Protein AF-A0A931R1Y6-F1 (afdb_monomer_lite)

Secondary structure (DSSP, 8-state):
-PPP---TTEEEHHHHHHHHT--HHHHHHHHHTTSS-EEEE-SSS-EEEEEHHHHHHHHHHHHHHHHHHHHHHHHHHHHHHHHHHHHHHHHHHHTTEETTTTEEPP-

Foldseek 3Di:
DDDPCPVQQKDWLVCVCVVVVHDSVVVVVCVVVVQFDWDWDPDPDTTIITGRVSVVVSVVVVVVVVVVVVVVVVVVVVVVVVVVVVVVVVVVVVVQAPPVPRDGDDD

Sequence (107 aa):
MAKPLVNEGWISLQEASEKYGQARASFYLWERKGLLRLKRFSVGKPNVFVNEEEIITLLGSMMRTKSEREDHDRAALNTEALGKIWDNEVDAIYDTIDWRTGKRAKA

Radius of gyration: 29.57 Å; chains: 1; bounding box: 50×20×98 Å

pLDDT: mean 73.51, std 16.18, range [35.12, 92.88]

Structure (mmCIF, N/CA/C/O backbone):
data_AF-A0A931R1Y6-F1
#
_entry.id   AF-A0A931R1Y6-F1
#
loop_
_atom_site.group_PDB
_atom_site.id
_atom_site.type_symbol
_atom_site.label_atom_id
_atom_site.label_alt_id
_atom_site.label_comp_id
_atom_site.label_asym_id
_atom_site.label_entity_id
_atom_site.label_seq_id
_atom_site.pdbx_PDB_ins_code
_atom_site.Cartn_x
_atom_site.Cartn_y
_atom_site.Cartn_z
_atom_site.occupancy
_atom_site.B_iso_or_equiv
_atom_site.auth_seq_id
_atom_site.auth_comp_id
_atom_site.auth_asym_id
_atom_site.auth_atom_id
_atom_site.pdbx_PDB_model_num
ATOM 1 N N . MET A 1 1 ? -0.916 -10.447 38.484 1.00 35.12 1 MET A N 1
ATOM 2 C CA . MET A 1 1 ? -0.617 -9.193 37.759 1.00 35.12 1 MET A CA 1
ATOM 3 C C . MET A 1 1 ? -0.865 -9.442 36.280 1.00 35.12 1 MET A C 1
ATOM 5 O O . MET A 1 1 ? -0.114 -10.201 35.680 1.00 35.12 1 MET A O 1
ATOM 9 N N . ALA A 1 2 ? -1.955 -8.919 35.714 1.00 35.56 2 ALA A N 1
ATOM 10 C CA . ALA A 1 2 ? -2.209 -9.047 34.281 1.00 35.56 2 ALA A CA 1
ATOM 11 C C . ALA A 1 2 ? -1.238 -8.119 33.540 1.00 35.56 2 ALA A C 1
ATOM 13 O O . ALA A 1 2 ? -1.260 -6.909 33.760 1.00 35.56 2 ALA A O 1
ATOM 14 N N . LYS A 1 3 ? -0.348 -8.681 32.715 1.00 44.09 3 LYS A N 1
ATOM 15 C CA . LYS A 1 3 ? 0.442 -7.885 31.770 1.00 44.09 3 LYS A CA 1
ATOM 16 C C . LYS A 1 3 ? -0.551 -7.141 30.862 1.00 44.09 3 LYS A C 1
ATOM 18 O O . LYS A 1 3 ? -1.490 -7.787 30.390 1.00 44.09 3 LYS A O 1
ATOM 23 N N . PRO A 1 4 ? -0.402 -5.826 30.633 1.00 44.28 4 PRO A N 1
ATOM 24 C CA . PRO A 1 4 ? -1.234 -5.146 29.656 1.00 44.28 4 PRO A CA 1
ATOM 25 C C . PRO A 1 4 ? -0.964 -5.803 28.301 1.00 44.28 4 PRO A C 1
ATOM 27 O O . PRO A 1 4 ? 0.192 -5.962 27.912 1.00 44.28 4 PRO A O 1
ATOM 30 N N . LEU A 1 5 ? -2.025 -6.239 27.621 1.00 51.16 5 LEU A N 1
ATOM 31 C CA . LEU A 1 5 ? -1.969 -6.658 26.225 1.00 51.16 5 LEU A CA 1
ATOM 32 C C . LEU A 1 5 ? -1.567 -5.421 25.416 1.00 51.16 5 LEU A C 1
ATOM 34 O O . LEU A 1 5 ? -2.422 -4.664 24.961 1.00 51.16 5 LEU A O 1
ATOM 38 N N . VAL A 1 6 ? -0.263 -5.164 25.305 1.00 49.72 6 VAL A N 1
ATOM 39 C CA . VAL A 1 6 ? 0.266 -4.304 24.253 1.00 49.72 6 VAL A CA 1
ATOM 40 C C . VAL A 1 6 ? -0.202 -4.979 22.973 1.00 49.72 6 VAL A C 1
ATOM 42 O O . VAL A 1 6 ? 0.160 -6.114 22.690 1.00 49.72 6 VAL A O 1
ATOM 45 N N . ASN A 1 7 ? -1.164 -4.344 22.318 1.00 56.88 7 ASN A N 1
ATOM 46 C CA . ASN A 1 7 ? -1.931 -4.882 21.209 1.00 56.88 7 ASN A CA 1
ATOM 47 C C . ASN A 1 7 ? -0.992 -4.940 19.995 1.00 56.88 7 ASN A C 1
ATOM 49 O O . ASN A 1 7 ? -0.931 -3.987 19.225 1.00 56.88 7 ASN A O 1
ATOM 53 N N . GLU A 1 8 ? -0.178 -5.996 19.918 1.00 68.44 8 GLU A N 1
ATOM 54 C CA . GLU A 1 8 ? 0.952 -6.155 18.994 1.00 68.44 8 GLU A CA 1
ATOM 55 C C . GLU A 1 8 ? 0.573 -5.708 17.571 1.00 68.44 8 GLU A C 1
ATOM 57 O O . GLU A 1 8 ? -0.246 -6.331 16.890 1.00 68.44 8 GLU A O 1
ATOM 62 N N . GLY A 1 9 ? 1.117 -4.558 17.163 1.00 81.38 9 GLY A N 1
ATOM 63 C CA . GLY A 1 9 ? 1.003 -4.006 15.815 1.00 81.38 9 GLY A CA 1
ATOM 64 C C . GLY A 1 9 ? -0.342 -3.388 15.418 1.00 81.38 9 GLY A C 1
ATOM 65 O O . GLY A 1 9 ? -0.473 -3.007 14.263 1.00 81.38 9 GLY A O 1
ATOM 66 N N . TRP A 1 10 ? -1.355 -3.268 16.285 1.00 89.69 10 TRP A N 1
ATOM 67 C CA . TRP A 1 10 ? -2.632 -2.632 15.907 1.00 89.69 10 TRP A CA 1
ATOM 68 C C . TRP A 1 10 ? -2.643 -1.138 16.234 1.00 89.69 10 TRP A C 1
ATOM 70 O O . TRP A 1 10 ? -2.718 -0.759 17.401 1.00 89.69 10 TRP A O 1
ATOM 80 N N . ILE A 1 11 ? -2.665 -0.29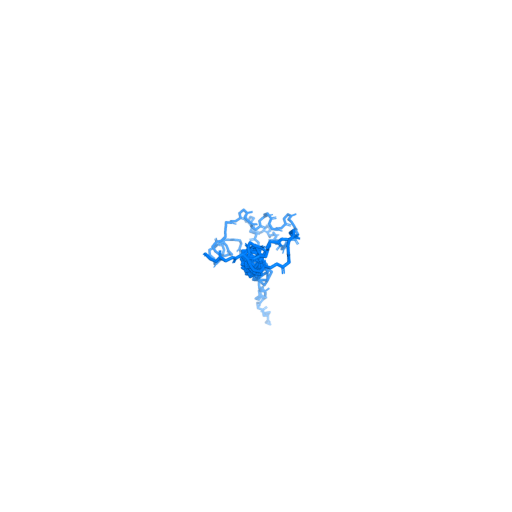9 15.200 1.00 90.56 11 ILE A N 1
ATOM 81 C CA . ILE A 1 11 ? -2.726 1.164 15.317 1.00 90.56 11 ILE A CA 1
ATOM 82 C C . ILE A 1 11 ? -4.075 1.697 14.836 1.00 90.56 11 ILE A C 1
ATOM 84 O O . ILE A 1 11 ? -4.785 1.048 14.061 1.00 90.56 11 ILE A O 1
ATOM 88 N N . SER A 1 12 ? -4.467 2.880 15.307 1.00 91.12 12 SER A N 1
ATOM 89 C CA . SER A 1 12 ? -5.717 3.502 14.849 1.00 91.12 12 SER A CA 1
ATOM 90 C C . SER A 1 12 ? -5.612 3.953 13.385 1.00 91.12 12 SER A C 1
ATOM 92 O O . SER A 1 12 ? -4.531 4.292 12.910 1.00 91.12 12 SER A O 1
ATOM 94 N N . LEU A 1 13 ? -6.733 4.039 12.657 1.00 90.56 13 LEU A N 1
ATOM 95 C CA . LEU A 1 13 ? -6.722 4.605 11.297 1.00 90.56 13 LEU A CA 1
ATOM 96 C C . LEU A 1 13 ? -6.254 6.067 11.251 1.00 90.56 13 LEU A C 1
ATOM 98 O O . LEU A 1 13 ? -5.762 6.501 10.213 1.00 90.56 13 LEU A O 1
ATOM 102 N N . GLN A 1 14 ? -6.427 6.836 12.334 1.00 90.44 14 GLN A N 1
ATOM 103 C CA . GLN A 1 14 ? -5.883 8.195 12.399 1.00 90.44 14 GLN A CA 1
ATOM 104 C C . GLN A 1 14 ? -4.361 8.163 12.435 1.00 90.44 14 GLN A C 1
ATOM 106 O O . GLN A 1 14 ? -3.719 8.802 11.612 1.00 90.44 14 GLN A O 1
ATOM 111 N N . GLU A 1 15 ? -3.810 7.372 13.348 1.00 91.81 15 GLU A N 1
ATOM 112 C CA . GLU A 1 15 ? -2.371 7.198 13.506 1.00 91.81 15 GLU A CA 1
ATOM 113 C C . GLU A 1 15 ? -1.735 6.637 12.229 1.00 91.81 15 GLU A C 1
ATOM 115 O O . GLU A 1 15 ? -0.736 7.164 11.755 1.00 91.81 15 GLU A O 1
ATOM 120 N N . ALA A 1 16 ? -2.360 5.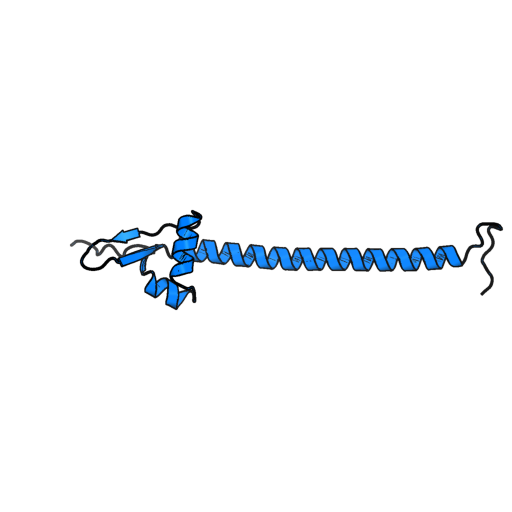638 11.598 1.00 91.69 16 ALA A N 1
ATOM 121 C CA . ALA A 1 16 ? -1.913 5.114 10.310 1.00 91.69 16 ALA A CA 1
ATOM 122 C C . ALA A 1 16 ? -1.950 6.183 9.201 1.00 91.69 16 A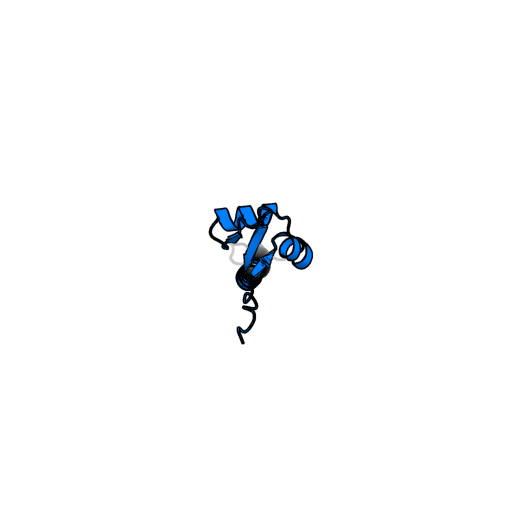LA A C 1
ATOM 124 O O . ALA A 1 16 ? -1.050 6.249 8.365 1.00 91.69 16 ALA A O 1
ATOM 125 N N . SER A 1 17 ? -2.980 7.033 9.189 1.00 91.75 17 SER A N 1
ATOM 126 C CA . SER A 1 17 ? -3.109 8.115 8.210 1.00 91.75 17 SER A CA 1
ATOM 127 C C . SER A 1 17 ? -1.994 9.151 8.355 1.00 91.75 17 SER A C 1
ATOM 129 O O . SER A 1 17 ? -1.367 9.507 7.358 1.00 91.75 17 SER A O 1
ATOM 131 N N . GLU A 1 18 ? -1.706 9.573 9.588 1.00 92.00 18 GLU A N 1
ATOM 132 C CA . GLU A 1 18 ? -0.641 10.529 9.910 1.00 92.00 18 GLU A CA 1
ATOM 133 C C . GLU A 1 18 ? 0.749 9.943 9.639 1.00 92.00 18 GLU A C 1
ATOM 135 O O . GLU A 1 18 ? 1.576 10.581 8.991 1.00 92.00 18 GLU A O 1
ATOM 140 N N . LYS A 1 19 ? 0.991 8.705 10.079 1.00 92.69 19 LYS A N 1
ATOM 141 C CA . LYS A 1 19 ? 2.301 8.051 10.000 1.00 92.69 19 LYS A CA 1
ATOM 142 C C . LYS A 1 19 ? 2.712 7.694 8.574 1.00 92.69 19 LYS A C 1
ATOM 144 O O . LYS A 1 19 ? 3.875 7.856 8.220 1.00 92.69 19 LYS A O 1
ATOM 149 N N . TYR A 1 20 ? 1.777 7.213 7.754 1.00 89.69 20 TYR A N 1
ATOM 150 C CA . TYR A 1 20 ? 2.069 6.765 6.385 1.00 89.69 20 TYR A CA 1
ATOM 151 C C . TYR A 1 20 ? 1.694 7.789 5.308 1.00 89.69 20 TYR A C 1
ATOM 153 O O . TYR A 1 20 ? 1.887 7.521 4.121 1.00 89.69 20 TYR A O 1
ATOM 161 N N . GLY A 1 21 ? 1.141 8.944 5.696 1.00 89.88 21 GLY A N 1
ATOM 162 C CA . GLY A 1 21 ? 0.705 9.984 4.761 1.00 89.88 21 GLY A CA 1
ATOM 163 C C . GLY A 1 21 ? -0.420 9.523 3.830 1.00 89.88 21 GLY A C 1
ATOM 164 O O . GLY A 1 21 ? -0.505 9.964 2.686 1.00 89.88 21 GLY A O 1
ATOM 165 N N . GLN A 1 22 ? -1.261 8.593 4.288 1.00 88.50 22 GLN A N 1
ATOM 166 C CA . GLN A 1 22 ? -2.328 7.988 3.490 1.00 88.50 22 GLN A CA 1
ATOM 167 C C . GLN A 1 22 ? -3.685 8.486 3.957 1.00 88.50 22 GLN A C 1
ATOM 169 O O . GLN A 1 22 ? -3.956 8.541 5.154 1.00 88.50 22 GLN A O 1
ATOM 174 N N . ALA A 1 23 ? -4.583 8.810 3.029 1.00 91.31 23 ALA A N 1
ATOM 175 C CA . ALA A 1 23 ? -5.946 9.175 3.392 1.00 91.31 23 ALA A CA 1
ATOM 176 C C . ALA A 1 23 ? -6.661 7.988 4.059 1.00 91.31 23 ALA A C 1
ATOM 178 O O . ALA A 1 23 ? -6.544 6.850 3.606 1.00 91.31 23 ALA A O 1
ATOM 179 N N . ARG A 1 24 ? -7.493 8.247 5.079 1.00 89.56 24 ARG A N 1
ATOM 180 C CA . ARG A 1 24 ? -8.333 7.208 5.716 1.00 89.56 24 ARG A CA 1
ATOM 181 C C . ARG A 1 24 ? -9.142 6.394 4.690 1.00 89.56 24 ARG A C 1
ATOM 183 O O . ARG A 1 24 ? -9.289 5.186 4.845 1.00 89.56 24 ARG A O 1
ATOM 190 N N . ALA A 1 25 ? -9.622 7.042 3.624 1.00 89.12 25 ALA A N 1
ATOM 191 C CA . ALA A 1 25 ? -10.336 6.400 2.516 1.00 89.12 25 ALA A CA 1
ATOM 192 C C . ALA A 1 25 ? -9.510 5.311 1.802 1.00 89.12 25 ALA A C 1
ATOM 194 O O . ALA A 1 25 ? -10.075 4.299 1.386 1.00 89.12 25 ALA A O 1
ATOM 195 N N . SER A 1 26 ? -8.186 5.480 1.704 1.00 91.19 26 SER A N 1
ATOM 196 C CA . SER A 1 26 ? -7.284 4.498 1.093 1.00 91.19 26 SER A CA 1
ATOM 197 C C . SER A 1 26 ? -7.294 3.178 1.857 1.00 91.19 26 SER A C 1
ATOM 199 O O . SER A 1 26 ? -7.411 2.124 1.243 1.00 91.19 26 SER A O 1
ATOM 201 N N . PHE A 1 27 ? -7.277 3.219 3.192 1.00 90.88 27 PHE A N 1
ATOM 202 C CA . PHE A 1 27 ? -7.311 2.005 4.013 1.00 90.88 27 PHE A CA 1
ATOM 203 C C . PHE A 1 27 ? -8.622 1.226 3.854 1.00 90.88 27 PHE A C 1
ATOM 205 O O . PHE A 1 27 ? -8.596 0.001 3.762 1.00 90.88 27 PHE A O 1
ATOM 212 N N . TYR A 1 28 ? -9.763 1.914 3.742 1.00 91.38 28 TYR A N 1
ATOM 213 C CA . TYR A 1 28 ? -11.043 1.259 3.440 1.00 91.38 28 TYR A CA 1
ATOM 214 C C . TYR A 1 28 ? -11.066 0.645 2.037 1.00 91.38 28 TYR A C 1
ATOM 216 O O . TYR A 1 28 ? -11.621 -0.436 1.835 1.00 91.38 28 TYR A O 1
ATOM 224 N N . LEU A 1 29 ? -10.451 1.310 1.054 1.00 91.62 29 LEU A N 1
ATOM 225 C CA . LEU A 1 29 ? -10.305 0.753 -0.288 1.00 91.62 29 LEU A CA 1
ATOM 226 C C . LEU A 1 29 ? -9.420 -0.500 -0.278 1.00 91.62 29 LEU A C 1
ATOM 228 O O . LEU A 1 29 ? -9.743 -1.477 -0.952 1.00 91.62 29 LEU A O 1
ATOM 232 N N . TRP A 1 30 ? -8.324 -0.483 0.481 1.00 92.88 30 TRP A N 1
ATOM 233 C CA . TRP A 1 30 ? -7.420 -1.621 0.631 1.00 92.88 30 TRP A CA 1
ATOM 234 C C . TRP A 1 30 ? -8.090 -2.797 1.339 1.00 92.88 30 TRP A C 1
ATOM 236 O O . TRP A 1 30 ? -7.972 -3.921 0.858 1.00 92.88 30 TRP A O 1
ATOM 246 N N . GLU A 1 31 ? -8.877 -2.544 2.386 1.00 92.88 31 GLU A N 1
ATOM 247 C CA . GLU A 1 31 ? -9.708 -3.571 3.023 1.00 92.88 31 GLU A CA 1
ATOM 248 C C . GLU A 1 31 ? -10.705 -4.184 2.030 1.00 92.88 31 GLU A C 1
ATOM 250 O O . GLU A 1 31 ? -10.779 -5.403 1.894 1.00 92.88 31 GLU A O 1
ATOM 255 N N . ARG A 1 32 ? -11.425 -3.351 1.264 1.00 92.25 32 ARG A N 1
ATOM 256 C CA . ARG A 1 32 ? -12.389 -3.818 0.252 1.00 92.25 32 ARG A CA 1
ATOM 257 C C . ARG A 1 32 ? -11.734 -4.669 -0.840 1.00 92.25 32 ARG A C 1
ATOM 259 O O . ARG A 1 32 ? -12.381 -5.552 -1.394 1.00 92.25 32 ARG A O 1
ATOM 266 N N . LYS A 1 33 ? -10.470 -4.391 -1.164 1.00 91.06 33 LYS A N 1
ATOM 267 C CA . LYS A 1 33 ? -9.667 -5.163 -2.122 1.00 91.06 33 LYS A CA 1
ATOM 268 C C . LYS A 1 33 ? -8.993 -6.395 -1.499 1.00 91.06 33 LYS A C 1
ATOM 270 O O . LYS A 1 33 ? -8.289 -7.098 -2.214 1.00 91.06 33 LYS A O 1
ATOM 275 N N . GLY A 1 34 ? -9.187 -6.652 -0.203 1.00 91.00 34 GLY A N 1
ATOM 276 C CA . GLY A 1 34 ? -8.570 -7.774 0.508 1.00 91.00 34 GLY A CA 1
ATOM 277 C C . GLY A 1 34 ? -7.064 -7.622 0.739 1.00 91.00 34 GLY A C 1
ATOM 278 O O . GLY A 1 34 ? -6.387 -8.616 0.973 1.00 91.00 34 GLY A O 1
ATOM 279 N N . LEU A 1 35 ? -6.530 -6.399 0.649 1.00 89.75 35 LEU A N 1
ATOM 280 C CA . LEU A 1 35 ? -5.094 -6.116 0.770 1.00 89.75 35 LEU A CA 1
ATOM 281 C C . LEU A 1 35 ? -4.634 -5.948 2.225 1.00 89.75 35 LEU A C 1
ATOM 283 O O . LEU A 1 35 ? -3.453 -6.099 2.513 1.00 89.75 35 LEU A O 1
ATOM 287 N N . LEU A 1 36 ? -5.556 -5.613 3.127 1.00 91.56 36 LEU A N 1
ATOM 288 C CA . LEU A 1 36 ? -5.335 -5.533 4.571 1.00 91.56 36 LEU A CA 1
ATOM 289 C C . LEU A 1 36 ? -6.645 -5.791 5.315 1.00 91.56 36 LEU A C 1
ATOM 291 O O . LEU A 1 36 ? -7.717 -5.829 4.704 1.00 91.56 36 LEU A O 1
ATOM 295 N N . ARG A 1 37 ? -6.579 -5.921 6.639 1.00 91.62 37 ARG A N 1
ATOM 296 C CA . ARG A 1 37 ? -7.744 -6.121 7.507 1.00 91.62 37 ARG A CA 1
ATOM 297 C C . ARG A 1 37 ? -7.922 -4.954 8.467 1.00 91.62 37 ARG A C 1
ATOM 299 O O . ARG A 1 37 ? -6.983 -4.550 9.153 1.00 91.62 37 ARG A O 1
ATOM 306 N N . LEU A 1 38 ? -9.157 -4.458 8.582 1.00 92.00 38 LEU A N 1
ATOM 307 C CA . LEU A 1 38 ? -9.515 -3.481 9.607 1.00 92.00 38 LEU A CA 1
ATOM 308 C C . LEU A 1 38 ? -10.278 -4.150 10.751 1.00 92.00 38 LEU A C 1
ATOM 310 O O . LEU A 1 38 ? -11.262 -4.863 10.545 1.00 92.00 38 LEU A O 1
ATOM 314 N N . LYS A 1 39 ? -9.858 -3.876 11.986 1.00 90.69 39 LYS A N 1
ATOM 315 C CA . LYS A 1 39 ? -10.603 -4.242 13.194 1.00 90.69 39 LYS A CA 1
ATOM 316 C C . LYS A 1 39 ? -11.449 -3.068 13.649 1.00 90.69 39 LYS A C 1
ATOM 318 O O . LYS A 1 39 ? -10.964 -1.948 13.779 1.00 90.69 39 LYS A O 1
ATOM 323 N N . ARG A 1 40 ? -12.723 -3.332 13.917 1.00 88.62 40 ARG A N 1
ATOM 324 C CA . ARG A 1 40 ? -13.686 -2.342 14.408 1.00 88.62 40 ARG A CA 1
ATOM 325 C C . ARG A 1 40 ? -13.997 -2.675 15.860 1.00 88.62 40 ARG A C 1
ATOM 327 O O . ARG A 1 40 ? -14.465 -3.776 16.134 1.00 88.62 40 ARG A O 1
ATOM 334 N N . PHE A 1 41 ? -13.734 -1.747 16.775 1.00 78.88 41 PHE A N 1
ATOM 335 C CA . PHE A 1 41 ? -14.116 -1.889 18.181 1.00 78.88 41 PHE A CA 1
ATOM 336 C C . PHE A 1 41 ? -15.252 -0.917 18.502 1.00 78.88 41 PHE A C 1
ATOM 338 O O . PHE A 1 41 ? -15.163 0.277 18.217 1.00 78.88 41 PHE A O 1
ATOM 345 N N . SER A 1 42 ? -16.318 -1.437 19.112 1.00 61.47 42 SER A N 1
ATOM 346 C CA . SER A 1 42 ? -17.553 -0.696 19.409 1.00 61.47 42 SER A CA 1
ATOM 347 C C . SER A 1 42 ? -17.595 -0.135 20.835 1.00 61.47 42 SER A C 1
ATOM 349 O O . SER A 1 42 ? -18.663 -0.074 21.439 1.00 61.47 42 SER A O 1
ATOM 351 N N . VAL A 1 43 ? -16.455 0.254 21.415 1.00 53.94 43 VAL A N 1
ATOM 352 C CA . VAL A 1 43 ? -16.442 0.830 22.771 1.00 53.94 43 VAL A CA 1
ATOM 353 C C . VAL A 1 43 ? -16.535 2.354 22.681 1.00 53.94 43 VAL A C 1
ATOM 355 O O . VAL A 1 43 ? -15.550 3.043 22.428 1.00 53.94 43 VAL A O 1
ATOM 358 N N . GLY A 1 44 ? -17.747 2.880 22.876 1.00 64.88 44 GLY A N 1
ATOM 359 C CA . GLY A 1 44 ? -18.044 4.314 23.005 1.00 64.88 44 GLY A CA 1
ATOM 360 C C . GLY A 1 44 ? -18.079 5.092 21.685 1.00 64.88 44 GLY A C 1
ATOM 361 O O . GLY A 1 44 ? -19.090 5.713 21.368 1.00 64.88 44 GLY A O 1
ATOM 362 N N . LYS A 1 45 ? -17.003 5.051 20.895 1.00 61.16 45 LYS A N 1
ATOM 363 C CA . LYS A 1 45 ? -16.936 5.620 19.539 1.00 61.16 45 LYS A CA 1
ATOM 364 C C . LYS A 1 45 ? -16.418 4.546 18.584 1.00 61.16 45 LYS A C 1
ATOM 366 O O . LYS A 1 45 ? -15.547 3.779 18.992 1.00 61.16 45 LYS A O 1
ATOM 371 N N . PRO A 1 46 ? -16.926 4.464 17.342 1.00 62.12 46 PRO A N 1
ATOM 372 C CA . PRO A 1 46 ? -16.414 3.513 16.366 1.00 62.12 46 PRO A CA 1
ATOM 373 C C . PRO A 1 46 ? -14.940 3.821 16.088 1.00 62.12 46 PRO A C 1
ATOM 375 O O . PRO A 1 46 ? -14.615 4.753 15.355 1.00 62.12 46 PRO A O 1
ATOM 378 N N . ASN A 1 47 ? -14.053 3.036 16.699 1.00 81.25 47 ASN A N 1
ATOM 379 C CA . ASN A 1 47 ? -12.621 3.113 16.471 1.00 81.25 47 ASN A CA 1
ATOM 380 C C . ASN A 1 47 ? -12.229 1.975 15.534 1.00 81.25 47 ASN A C 1
ATOM 382 O O . ASN A 1 47 ? -12.489 0.796 15.802 1.00 81.25 47 ASN A O 1
ATOM 386 N N . VAL A 1 48 ? -11.630 2.356 14.410 1.00 88.88 48 VAL A N 1
ATOM 387 C CA . VAL A 1 48 ? -11.153 1.437 13.382 1.00 88.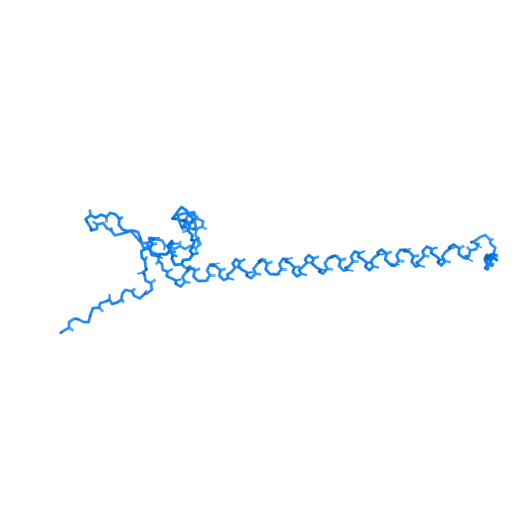88 48 VAL A CA 1
ATOM 388 C C . VAL A 1 48 ? -9.639 1.371 13.472 1.00 88.88 48 VAL A C 1
ATOM 390 O O . VAL A 1 48 ? -8.967 2.404 13.505 1.00 88.88 48 VAL A O 1
ATOM 393 N N . PHE A 1 49 ? -9.125 0.152 13.523 1.00 91.50 49 PHE A N 1
ATOM 394 C CA . PHE A 1 49 ? -7.716 -0.157 13.683 1.00 91.50 49 PHE A CA 1
ATOM 395 C C . PHE A 1 49 ? -7.237 -0.989 12.513 1.00 91.50 49 PHE A C 1
ATOM 397 O O . PHE A 1 49 ? -8.001 -1.740 11.906 1.00 91.50 49 PHE A O 1
ATOM 404 N N . VAL A 1 50 ? -5.952 -0.877 12.240 1.00 91.25 50 VAL A N 1
ATOM 405 C CA . VAL A 1 50 ? -5.257 -1.561 11.162 1.00 91.25 50 VAL A CA 1
ATOM 406 C C . VAL A 1 50 ? -3.952 -2.113 11.714 1.00 91.25 50 VAL A C 1
ATOM 408 O O . VAL A 1 50 ? -3.367 -1.527 12.627 1.00 91.25 50 VAL A O 1
ATOM 411 N N . ASN A 1 51 ? -3.525 -3.263 11.203 1.00 92.88 51 ASN A N 1
ATOM 412 C CA . ASN A 1 51 ? -2.243 -3.826 11.586 1.00 92.88 51 ASN A CA 1
ATOM 413 C C . ASN A 1 51 ? -1.108 -3.118 10.826 1.00 92.88 51 ASN A C 1
ATOM 415 O O . ASN A 1 51 ? -1.144 -2.994 9.602 1.00 92.88 51 ASN A O 1
ATOM 419 N N . GLU A 1 52 ? -0.112 -2.643 11.562 1.00 91.81 52 GLU A N 1
ATOM 420 C CA . GLU A 1 52 ? 1.020 -1.883 11.049 1.00 91.81 52 GLU A CA 1
ATOM 421 C C . GLU A 1 52 ? 1.877 -2.701 10.069 1.00 91.81 52 GLU A C 1
ATOM 423 O O . GLU A 1 52 ? 2.277 -2.191 9.023 1.00 91.81 52 GLU A O 1
ATOM 428 N N . GLU A 1 53 ? 2.099 -3.988 10.346 1.00 90.81 53 GLU A N 1
ATOM 429 C CA . GLU A 1 53 ? 2.885 -4.873 9.478 1.00 90.81 53 GLU A CA 1
ATOM 430 C C . GLU A 1 53 ? 2.192 -5.114 8.133 1.00 90.81 53 GLU A C 1
ATOM 432 O O . GLU A 1 53 ? 2.857 -5.150 7.093 1.00 90.81 53 GLU A O 1
ATOM 437 N N . GLU A 1 54 ? 0.857 -5.221 8.124 1.00 90.62 54 GLU A N 1
ATOM 438 C CA . GLU A 1 54 ? 0.075 -5.314 6.883 1.00 90.62 54 GLU A CA 1
ATOM 439 C C . GLU A 1 54 ? 0.251 -4.041 6.033 1.00 90.62 54 GLU A C 1
ATOM 441 O O . GLU A 1 54 ? 0.426 -4.136 4.817 1.00 90.62 54 GLU A O 1
ATOM 446 N N . ILE A 1 55 ? 0.300 -2.854 6.657 1.00 91.75 55 ILE A N 1
ATOM 447 C CA . ILE A 1 55 ? 0.554 -1.588 5.948 1.00 91.75 55 ILE A CA 1
ATOM 448 C C . ILE A 1 55 ? 1.971 -1.557 5.375 1.00 91.75 55 ILE A C 1
ATOM 450 O O . ILE A 1 55 ? 2.142 -1.253 4.194 1.00 91.75 55 ILE A O 1
ATOM 454 N N . ILE A 1 56 ? 2.984 -1.878 6.184 1.00 90.00 56 ILE A N 1
ATOM 455 C CA . ILE A 1 56 ? 4.391 -1.872 5.756 1.00 90.00 56 ILE A CA 1
ATOM 456 C C . ILE A 1 56 ? 4.591 -2.842 4.588 1.00 90.00 56 ILE A C 1
ATOM 458 O O . ILE A 1 56 ? 5.210 -2.489 3.582 1.00 90.00 56 ILE A O 1
ATOM 462 N N . THR A 1 57 ? 4.014 -4.040 4.684 1.00 88.94 57 THR A N 1
ATOM 463 C CA . THR A 1 57 ? 4.088 -5.063 3.635 1.00 88.94 57 THR A CA 1
ATOM 464 C C . THR A 1 57 ? 3.421 -4.578 2.350 1.00 88.94 57 THR A C 1
ATOM 466 O O . THR A 1 57 ? 4.008 -4.679 1.267 1.00 88.94 57 THR A O 1
ATOM 469 N N . LEU A 1 58 ? 2.223 -3.998 2.463 1.00 89.00 58 LEU A N 1
ATOM 470 C CA . LEU A 1 58 ? 1.473 -3.475 1.327 1.00 89.00 58 LEU A CA 1
ATOM 471 C C . LEU A 1 58 ? 2.227 -2.330 0.637 1.00 89.00 58 LEU A C 1
ATOM 473 O O . LEU A 1 58 ? 2.466 -2.394 -0.570 1.00 89.00 58 LEU A O 1
ATOM 477 N N . LEU A 1 59 ? 2.668 -1.318 1.388 1.00 87.19 59 LEU A N 1
ATOM 478 C CA . LEU A 1 59 ? 3.437 -0.189 0.853 1.00 87.19 59 LEU A CA 1
ATOM 479 C C . LEU A 1 59 ? 4.759 -0.653 0.221 1.00 87.19 59 LEU A C 1
ATOM 481 O O . LEU A 1 59 ? 5.098 -0.227 -0.883 1.00 87.19 59 LEU A O 1
ATOM 485 N N . GLY A 1 60 ? 5.470 -1.583 0.864 1.00 82.44 60 GLY A N 1
ATOM 486 C CA . GLY A 1 60 ? 6.701 -2.165 0.329 1.00 82.44 60 GLY A CA 1
ATOM 487 C C . GLY A 1 60 ? 6.487 -2.953 -0.969 1.00 82.44 60 GLY A C 1
ATOM 488 O O . GLY A 1 60 ? 7.350 -2.946 -1.846 1.00 82.44 60 GLY A O 1
ATOM 489 N N . SER A 1 61 ? 5.340 -3.619 -1.138 1.00 80.06 61 SER A N 1
ATOM 490 C CA . SER A 1 61 ? 4.982 -4.281 -2.405 1.00 80.06 61 SER A CA 1
ATOM 491 C C . SER A 1 61 ? 4.668 -3.276 -3.525 1.00 80.06 61 SER A C 1
ATOM 493 O O . SER A 1 61 ? 5.095 -3.461 -4.666 1.00 80.06 61 SER A O 1
ATOM 495 N N . MET A 1 62 ? 4.008 -2.160 -3.200 1.00 78.12 62 MET A N 1
ATOM 496 C CA . MET A 1 62 ? 3.702 -1.096 -4.165 1.00 78.12 62 MET A CA 1
ATOM 497 C C . MET A 1 62 ? 4.958 -0.343 -4.628 1.00 78.12 62 MET A C 1
ATOM 499 O O . MET A 1 62 ? 5.060 0.043 -5.788 1.00 78.12 62 MET A O 1
ATOM 503 N N . MET A 1 63 ? 5.944 -0.169 -3.747 1.00 72.06 63 MET A N 1
ATOM 504 C CA . MET A 1 63 ? 7.231 0.446 -4.096 1.00 72.06 63 MET A CA 1
ATOM 505 C C . MET A 1 63 ? 8.071 -0.456 -5.012 1.00 72.06 63 MET A C 1
ATOM 507 O O . MET A 1 63 ? 8.612 0.020 -6.008 1.00 72.06 63 MET A O 1
ATOM 511 N N . ARG A 1 64 ? 8.136 -1.765 -4.719 1.00 63.09 64 ARG A N 1
ATOM 512 C CA . ARG A 1 64 ? 8.852 -2.744 -5.558 1.00 63.09 64 ARG A CA 1
ATOM 513 C C . ARG A 1 64 ? 8.273 -2.825 -6.966 1.00 63.09 64 ARG A C 1
ATOM 515 O O . ARG A 1 64 ? 9.012 -2.677 -7.929 1.00 63.09 64 ARG A O 1
ATOM 522 N N . THR A 1 65 ? 6.950 -2.923 -7.077 1.00 65.38 65 THR A N 1
ATOM 523 C CA . THR A 1 65 ? 6.267 -2.964 -8.383 1.00 65.38 65 THR A CA 1
ATOM 524 C C . THR A 1 65 ? 6.455 -1.690 -9.208 1.00 65.38 65 THR A C 1
ATOM 526 O O . THR A 1 65 ? 6.451 -1.758 -10.436 1.00 65.38 65 THR A O 1
ATOM 529 N N . LYS A 1 66 ? 6.639 -0.525 -8.570 1.00 62.12 66 LYS A N 1
ATOM 530 C CA . LYS A 1 66 ? 6.989 0.713 -9.278 1.00 62.12 66 LYS A CA 1
ATOM 531 C C . LYS A 1 66 ? 8.436 0.686 -9.787 1.00 62.12 66 LYS A C 1
ATOM 533 O O . LYS A 1 66 ? 8.653 0.996 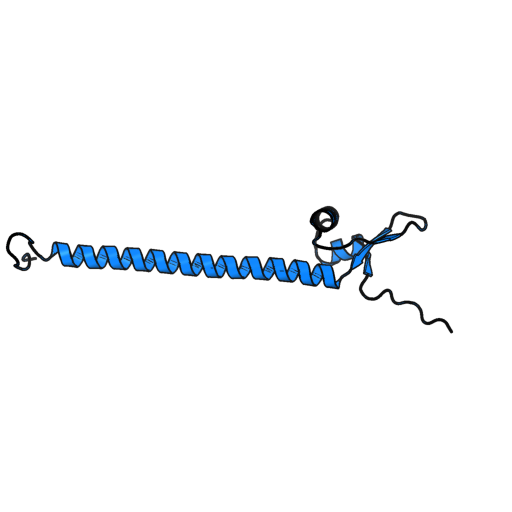-10.952 1.00 62.12 66 LYS A O 1
ATOM 538 N N . SER A 1 67 ? 9.389 0.272 -8.950 1.00 68.00 67 SER A N 1
ATOM 539 C CA . SER A 1 67 ? 10.807 0.163 -9.331 1.00 68.00 67 SER A CA 1
ATOM 540 C C . SER A 1 67 ? 11.020 -0.840 -10.468 1.00 68.00 67 SER A C 1
ATOM 542 O O . SER A 1 67 ? 11.673 -0.526 -11.453 1.00 68.00 67 SER A O 1
ATOM 544 N N . GLU A 1 68 ? 10.411 -2.024 -10.371 1.00 72.94 68 GLU A N 1
ATOM 545 C CA . GLU A 1 68 ? 10.516 -3.077 -11.392 1.00 72.94 68 GLU A CA 1
ATOM 546 C C . GLU A 1 68 ? 9.928 -2.632 -12.737 1.00 72.94 68 GLU A C 1
ATOM 548 O O . GLU A 1 68 ? 10.420 -3.018 -13.795 1.00 72.94 68 GLU A O 1
ATOM 553 N N . ARG A 1 69 ? 8.888 -1.788 -12.707 1.00 68.25 69 ARG A N 1
ATOM 554 C CA . ARG A 1 69 ? 8.294 -1.211 -13.914 1.00 68.25 69 ARG A CA 1
ATOM 555 C C . ARG A 1 69 ? 9.208 -0.167 -14.554 1.00 68.25 69 ARG A C 1
ATOM 557 O O . ARG A 1 69 ? 9.374 -0.194 -15.764 1.00 68.25 69 ARG A O 1
ATOM 564 N N . GLU A 1 70 ? 9.841 0.694 -13.760 1.00 74.31 70 GLU A N 1
ATOM 565 C CA . GLU A 1 70 ? 10.817 1.672 -14.263 1.00 74.31 70 GLU A CA 1
ATOM 566 C C . GLU A 1 70 ? 12.062 0.990 -14.860 1.00 74.31 70 GLU A C 1
ATOM 568 O O . GLU A 1 70 ? 12.548 1.405 -15.915 1.00 74.31 70 GLU A O 1
ATOM 573 N N . ASP A 1 71 ? 12.548 -0.090 -14.241 1.00 72.75 71 ASP A N 1
ATOM 574 C CA . ASP A 1 71 ? 13.659 -0.886 -14.777 1.00 72.75 71 ASP A CA 1
ATOM 575 C C . ASP A 1 71 ? 13.271 -1.610 -16.076 1.00 72.75 71 ASP A C 1
ATOM 577 O O . ASP A 1 71 ? 14.053 -1.632 -17.032 1.00 72.75 71 ASP A O 1
ATOM 581 N N . HIS A 1 72 ? 12.047 -2.145 -16.149 1.00 69.38 72 HIS A N 1
ATOM 582 C CA . HIS A 1 72 ? 11.509 -2.751 -17.367 1.00 69.38 72 HIS A CA 1
ATOM 583 C C . HIS A 1 72 ? 11.358 -1.724 -18.502 1.00 69.38 72 HIS A C 1
ATOM 585 O O . HIS A 1 72 ? 11.777 -1.989 -19.629 1.00 69.38 72 HIS A O 1
ATOM 591 N N . ASP A 1 73 ? 10.824 -0.535 -18.216 1.00 72.50 73 ASP A N 1
ATOM 592 C CA . ASP A 1 73 ? 10.662 0.538 -19.203 1.00 72.50 73 ASP A CA 1
ATOM 593 C C . ASP A 1 73 ? 12.026 1.034 -19.715 1.00 72.50 73 ASP A C 1
ATOM 595 O O . ASP A 1 73 ? 12.209 1.238 -20.917 1.00 72.50 73 ASP A O 1
ATOM 599 N N . ARG A 1 74 ? 13.032 1.145 -18.835 1.00 69.25 74 ARG A N 1
ATOM 600 C CA . ARG A 1 74 ? 14.412 1.472 -19.231 1.00 69.25 74 ARG A CA 1
ATOM 601 C C . ARG A 1 74 ? 15.021 0.389 -20.130 1.00 69.25 74 ARG A C 1
ATOM 603 O O . ARG A 1 74 ? 15.686 0.721 -21.112 1.00 69.25 74 ARG A O 1
ATOM 610 N N . ALA A 1 75 ? 14.806 -0.890 -19.822 1.00 73.12 75 ALA A N 1
ATOM 611 C CA . ALA A 1 75 ? 15.288 -1.996 -20.651 1.00 73.12 75 ALA A CA 1
ATOM 612 C C . ALA A 1 75 ? 14.612 -2.020 -22.036 1.00 73.12 75 ALA A C 1
ATOM 614 O O . ALA A 1 75 ? 15.288 -2.225 -23.049 1.00 73.12 75 ALA A O 1
ATOM 615 N N . ALA A 1 76 ? 13.305 -1.748 -22.095 1.00 72.38 76 ALA A N 1
ATOM 616 C CA . ALA A 1 76 ? 12.560 -1.634 -23.347 1.00 72.38 76 ALA A CA 1
ATOM 617 C C . ALA A 1 76 ? 13.080 -0.480 -24.222 1.00 72.38 76 ALA A C 1
ATOM 619 O O . ALA A 1 76 ? 13.357 -0.689 -25.403 1.00 72.38 76 ALA A O 1
ATOM 620 N N . LEU A 1 77 ? 13.311 0.702 -23.636 1.00 65.06 77 LEU A N 1
ATOM 621 C CA . LEU A 1 77 ? 13.875 1.859 -24.345 1.00 65.06 77 LEU A CA 1
ATOM 622 C C . LEU A 1 77 ? 15.282 1.584 -24.892 1.00 65.06 77 LEU A C 1
ATOM 624 O O . LEU A 1 77 ? 15.580 1.948 -26.028 1.00 65.06 77 LEU A O 1
ATOM 628 N N . ASN A 1 78 ? 16.139 0.904 -24.123 1.00 65.94 78 ASN A N 1
ATOM 629 C CA . ASN A 1 78 ? 17.465 0.503 -24.602 1.00 65.94 78 ASN A CA 1
ATOM 630 C C . ASN A 1 78 ? 17.381 -0.500 -25.763 1.00 65.94 78 ASN A C 1
ATOM 632 O O . ASN A 1 78 ? 18.179 -0.426 -26.692 1.00 65.94 78 ASN A O 1
ATOM 636 N N . THR A 1 79 ? 16.407 -1.410 -25.740 1.00 66.31 79 THR A N 1
ATOM 637 C CA . THR A 1 79 ? 16.200 -2.390 -26.818 1.00 66.31 79 THR A CA 1
ATOM 638 C C . THR A 1 79 ? 15.701 -1.716 -28.097 1.00 66.31 79 THR A C 1
ATOM 640 O O . THR A 1 79 ? 16.191 -2.019 -29.181 1.00 66.31 79 THR A O 1
ATOM 643 N N . GLU A 1 80 ? 14.783 -0.752 -27.987 1.00 64.50 80 GLU A N 1
ATOM 644 C CA . GLU A 1 80 ? 14.305 0.032 -29.132 1.00 64.50 80 GLU A CA 1
ATOM 645 C C . GLU A 1 80 ? 15.407 0.935 -29.712 1.00 64.50 80 GLU A C 1
ATOM 647 O O . GLU A 1 80 ? 15.544 1.050 -30.930 1.00 64.50 80 GLU A O 1
ATOM 652 N N . ALA A 1 81 ? 16.235 1.541 -28.853 1.00 61.66 81 ALA A N 1
ATOM 653 C CA . ALA A 1 81 ? 17.394 2.319 -29.281 1.00 61.66 81 ALA A CA 1
ATOM 654 C C . ALA A 1 81 ? 18.427 1.451 -30.018 1.00 61.66 81 ALA A C 1
ATOM 656 O O . ALA A 1 81 ? 18.937 1.867 -31.056 1.00 61.66 81 ALA A O 1
ATOM 657 N N . LEU A 1 82 ? 18.695 0.233 -29.531 1.00 58.94 82 LEU A N 1
ATOM 658 C CA . LEU A 1 82 ? 19.567 -0.729 -30.212 1.00 58.94 82 LEU A CA 1
ATOM 659 C C . LEU A 1 82 ? 18.970 -1.213 -31.541 1.00 58.94 82 LEU A C 1
ATOM 661 O O . LEU A 1 82 ? 19.708 -1.325 -32.515 1.00 58.94 82 LEU A O 1
ATOM 665 N N . GLY A 1 83 ? 17.652 -1.428 -31.609 1.00 59.81 83 GLY A N 1
ATOM 666 C CA . GLY A 1 83 ? 16.954 -1.751 -32.858 1.00 59.81 83 GLY A CA 1
ATOM 667 C C . GLY A 1 83 ? 17.103 -0.648 -33.909 1.00 59.81 83 GLY A C 1
ATOM 668 O O . GLY A 1 83 ? 17.472 -0.926 -35.042 1.00 59.81 83 GLY A O 1
ATOM 669 N N . LYS A 1 84 ? 16.939 0.621 -33.516 1.00 60.50 84 LYS A N 1
ATOM 670 C CA . LYS A 1 84 ? 17.115 1.776 -34.416 1.00 60.50 84 LYS A CA 1
ATOM 671 C C . LYS A 1 84 ? 18.564 1.993 -34.862 1.00 60.50 84 LYS A C 1
ATOM 673 O O . LYS A 1 84 ? 18.786 2.467 -35.972 1.00 60.50 84 LYS A O 1
ATOM 678 N N . ILE A 1 85 ? 19.552 1.686 -34.015 1.00 59.91 85 ILE A N 1
ATOM 679 C CA . ILE A 1 85 ? 20.970 1.704 -34.418 1.00 59.91 85 ILE A CA 1
ATOM 680 C C . ILE A 1 85 ? 21.224 0.598 -35.445 1.00 59.91 85 ILE A C 1
ATOM 682 O O . ILE A 1 85 ? 21.827 0.873 -36.477 1.00 59.91 85 ILE A O 1
ATOM 686 N N . TRP A 1 86 ? 20.711 -0.610 -35.199 1.00 54.56 86 TRP A N 1
ATOM 687 C CA . TRP A 1 86 ? 20.847 -1.735 -36.121 1.00 54.56 86 TRP A CA 1
ATOM 688 C C . TRP A 1 86 ? 20.216 -1.440 -37.486 1.00 54.56 86 TRP A C 1
ATOM 690 O O . TRP A 1 86 ? 20.872 -1.639 -38.503 1.00 54.56 86 TRP A O 1
ATOM 700 N N . ASP A 1 87 ? 18.997 -0.897 -37.520 1.00 57.56 87 ASP A N 1
ATOM 701 C CA . ASP A 1 87 ? 18.319 -0.538 -38.773 1.00 57.56 87 ASP A CA 1
ATOM 702 C C . ASP A 1 87 ? 19.111 0.525 -39.560 1.00 57.56 87 ASP A C 1
ATOM 704 O O . ASP A 1 87 ? 19.340 0.364 -40.757 1.00 57.56 87 ASP A O 1
ATOM 708 N N . ASN A 1 88 ? 19.643 1.551 -38.884 1.00 59.44 88 ASN A N 1
ATOM 709 C CA . ASN A 1 88 ? 20.458 2.590 -39.526 1.00 59.44 88 ASN A CA 1
ATOM 710 C C . ASN A 1 88 ? 21.828 2.080 -40.018 1.00 59.44 88 ASN A C 1
ATOM 712 O O . ASN A 1 88 ? 22.310 2.524 -41.061 1.00 59.44 88 ASN A O 1
ATOM 716 N N . GLU A 1 89 ? 22.488 1.180 -39.280 1.00 58.62 89 GLU A N 1
ATOM 717 C CA . GLU A 1 89 ? 23.771 0.592 -39.697 1.00 58.62 89 GLU A CA 1
ATOM 718 C C . GLU A 1 89 ? 23.591 -0.393 -40.859 1.00 58.62 89 GLU A C 1
ATOM 720 O O . GLU A 1 89 ? 24.427 -0.450 -41.763 1.00 58.62 89 GLU A O 1
ATOM 725 N N . VAL A 1 90 ? 22.485 -1.138 -40.868 1.00 59.22 90 VAL A N 1
ATOM 726 C CA . VAL A 1 90 ? 22.134 -2.069 -41.942 1.00 59.22 90 VAL A CA 1
ATOM 727 C C . VAL A 1 90 ? 21.758 -1.320 -43.223 1.00 59.22 90 VAL A C 1
ATOM 729 O O . VAL A 1 90 ? 22.289 -1.659 -44.284 1.00 59.22 90 VAL A O 1
ATOM 732 N N . ASP A 1 91 ? 20.939 -0.269 -43.136 1.00 58.09 91 ASP A N 1
ATOM 733 C CA . ASP A 1 91 ? 20.588 0.570 -44.290 1.00 58.09 91 ASP A CA 1
ATOM 734 C C . ASP A 1 91 ? 21.830 1.249 -44.890 1.00 58.09 91 ASP A C 1
ATOM 736 O O . ASP A 1 91 ? 22.025 1.220 -46.106 1.00 58.09 91 ASP A O 1
ATOM 740 N N . ALA A 1 92 ? 22.749 1.751 -44.055 1.00 59.31 92 ALA A N 1
ATOM 741 C CA . ALA A 1 92 ? 24.006 2.338 -44.525 1.00 59.31 92 ALA A CA 1
ATOM 742 C C . ALA A 1 92 ? 24.919 1.326 -45.246 1.00 59.31 92 ALA A C 1
ATOM 744 O O . ALA A 1 92 ? 25.647 1.692 -46.170 1.00 59.31 92 ALA A O 1
ATOM 745 N N . ILE A 1 93 ? 24.900 0.047 -44.853 1.00 57.53 93 ILE A N 1
ATOM 746 C CA . ILE A 1 93 ? 25.655 -1.006 -45.547 1.00 57.53 93 ILE A CA 1
ATOM 747 C C . ILE A 1 93 ? 24.980 -1.361 -46.877 1.00 57.53 93 ILE A C 1
ATOM 749 O O . ILE A 1 93 ? 25.679 -1.480 -47.889 1.00 57.53 93 ILE A O 1
ATOM 753 N N . TYR A 1 94 ? 23.652 -1.492 -46.911 1.00 52.56 94 TYR A N 1
ATOM 754 C CA . TYR A 1 94 ? 22.925 -1.810 -48.143 1.00 52.56 94 TYR A CA 1
ATOM 755 C C . TYR A 1 94 ? 22.976 -0.678 -49.179 1.00 52.56 94 TYR A C 1
ATOM 757 O O . TYR A 1 94 ? 23.129 -0.975 -50.364 1.00 52.56 94 TYR A O 1
ATOM 765 N N . ASP A 1 95 ? 22.992 0.591 -48.762 1.00 56.34 95 ASP A N 1
ATOM 766 C CA . ASP A 1 95 ? 23.158 1.740 -49.669 1.00 56.34 95 ASP A CA 1
ATOM 767 C C . ASP A 1 95 ? 24.546 1.798 -50.339 1.00 56.34 95 ASP A C 1
ATOM 769 O O . ASP A 1 95 ? 24.721 2.436 -51.379 1.00 56.34 95 ASP A O 1
ATOM 773 N N . THR A 1 96 ? 25.551 1.093 -49.804 1.00 55.22 96 THR A N 1
ATOM 774 C CA . THR A 1 96 ? 26.894 1.030 -50.415 1.00 55.22 96 THR A CA 1
ATOM 775 C C . THR A 1 96 ? 27.064 -0.086 -51.444 1.00 55.22 96 THR A C 1
ATOM 777 O O . THR A 1 96 ? 28.114 -0.157 -52.094 1.00 55.22 96 THR A O 1
ATOM 780 N N . ILE A 1 97 ? 26.070 -0.960 -51.627 1.00 56.62 97 ILE A N 1
ATOM 781 C CA . ILE A 1 97 ? 26.145 -2.098 -52.548 1.00 56.62 97 ILE A CA 1
ATOM 782 C C . ILE A 1 97 ? 25.037 -1.970 -53.592 1.00 56.62 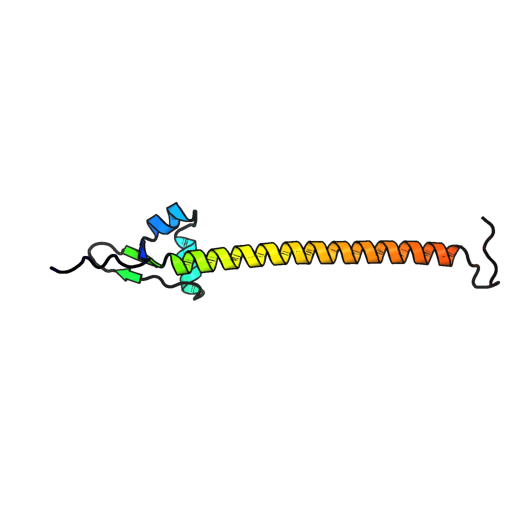97 ILE A C 1
ATOM 784 O O . ILE A 1 97 ? 23.862 -2.179 -53.310 1.00 56.62 97 ILE A O 1
ATOM 788 N N . ASP A 1 98 ? 25.417 -1.701 -54.842 1.00 60.06 98 ASP A N 1
ATOM 789 C CA . ASP A 1 98 ? 24.484 -1.795 -55.964 1.00 60.06 98 ASP A CA 1
ATOM 790 C C . ASP A 1 98 ? 24.130 -3.275 -56.194 1.00 60.06 98 ASP A C 1
ATOM 792 O O . ASP A 1 98 ? 24.895 -4.045 -56.787 1.00 60.06 98 ASP A O 1
ATOM 796 N N . TRP A 1 99 ? 22.962 -3.685 -55.695 1.00 55.47 99 TRP A N 1
ATOM 797 C CA . TRP A 1 99 ? 22.459 -5.062 -55.736 1.00 55.47 99 TRP A CA 1
ATOM 798 C C . TRP A 1 99 ? 22.298 -5.620 -57.158 1.00 55.47 99 TRP A C 1
ATOM 800 O O . TRP A 1 99 ? 22.219 -6.836 -57.336 1.00 55.47 99 TRP A O 1
ATOM 810 N N . ARG A 1 100 ? 22.287 -4.758 -58.184 1.00 50.53 100 ARG A N 1
ATOM 811 C CA . ARG A 1 100 ? 22.243 -5.165 -59.595 1.00 50.53 100 ARG A CA 1
ATOM 812 C C . ARG A 1 100 ? 23.610 -5.552 -60.152 1.00 50.53 100 ARG A C 1
ATOM 814 O O . ARG A 1 100 ? 23.666 -6.299 -61.127 1.00 50.53 100 ARG A O 1
ATOM 821 N N . THR A 1 101 ? 24.700 -5.042 -59.577 1.00 64.06 101 THR A N 1
ATOM 822 C CA . THR A 1 101 ? 26.057 -5.204 -60.130 1.00 64.06 101 THR A CA 1
ATOM 823 C C . THR A 1 101 ? 27.051 -5.855 -59.170 1.00 64.06 101 THR A C 1
ATOM 825 O O . THR A 1 101 ? 28.132 -6.256 -59.608 1.00 64.06 101 THR A O 1
ATOM 828 N N . GLY A 1 102 ? 26.704 -5.992 -57.884 1.00 61.41 102 GLY A N 1
ATOM 829 C CA . GLY A 1 102 ? 27.553 -6.605 -56.857 1.00 61.41 102 GLY A CA 1
ATOM 830 C C . GLY A 1 102 ? 28.841 -5.824 -56.574 1.00 61.41 102 GLY A C 1
ATOM 831 O O . GLY A 1 102 ? 29.785 -6.372 -56.008 1.00 61.41 102 GLY A O 1
ATOM 832 N N . LYS A 1 103 ? 28.916 -4.557 -56.997 1.00 60.44 103 LYS A N 1
ATOM 833 C CA . LYS A 1 103 ? 30.078 -3.679 -56.810 1.00 60.44 103 LYS A CA 1
ATOM 834 C C . LYS A 1 103 ? 29.744 -2.594 -55.788 1.00 60.44 103 LYS A C 1
ATOM 836 O O . LYS A 1 103 ? 28.605 -2.139 -55.716 1.00 60.44 103 LYS A O 1
ATOM 841 N N . ARG A 1 104 ? 30.748 -2.167 -55.008 1.00 56.31 104 ARG A N 1
ATOM 842 C CA . ARG A 1 104 ? 30.612 -1.008 -54.111 1.00 56.31 104 ARG A CA 1
ATOM 843 C C . ARG A 1 104 ? 30.225 0.223 -54.933 1.00 56.31 104 ARG A C 1
ATOM 845 O O . ARG A 1 104 ? 30.942 0.557 -55.881 1.00 56.31 104 ARG A O 1
ATOM 852 N N . ALA A 1 105 ? 29.129 0.883 -54.566 1.00 57.84 105 ALA A N 1
ATOM 853 C CA . ALA A 1 105 ? 28.788 2.198 -55.086 1.00 57.84 105 ALA A CA 1
ATOM 854 C C . ALA A 1 105 ? 29.941 3.152 -54.733 1.00 57.84 105 ALA A C 1
ATOM 856 O O . ALA A 1 105 ? 30.386 3.227 -53.587 1.00 57.84 105 ALA A O 1
ATOM 857 N N . LYS A 1 106 ? 30.523 3.788 -55.750 1.00 47.78 106 LYS A N 1
ATOM 858 C CA . LYS A 1 106 ? 31.618 4.746 -55.578 1.00 47.78 106 LYS A CA 1
ATOM 859 C C . LYS A 1 106 ? 31.025 5.990 -54.902 1.00 47.78 106 LYS A C 1
ATOM 861 O O . LYS A 1 106 ? 30.008 6.470 -55.391 1.00 47.78 106 LYS A O 1
ATOM 866 N N . ALA A 1 107 ? 31.630 6.428 -53.794 1.00 52.94 107 ALA A N 1
ATOM 867 C CA . ALA A 1 107 ? 31.229 7.621 -53.040 1.00 52.94 107 ALA A CA 1
ATOM 868 C C . ALA A 1 107 ? 31.072 8.864 -53.928 1.00 52.94 107 ALA A C 1
ATOM 870 O O . ALA A 1 107 ? 31.852 8.981 -54.908 1.00 52.94 107 ALA A O 1
#